Protein AF-A0A396JA09-F1 (afdb_monomer)

Sequence (101 aa):
MNMLRTIESEFYKNGDSISETPFASLEHLEIREMSCLEMWHHPHKSDAYFSVLKCLVITDCPKLRGDLPTHLPALETIEIERCNQLASSLPKAPSIFKLLT

Radius of gyration: 13.65 Å; Cα contacts (8 Å, |Δi|>4): 192; chains: 1; bounding box: 39×20×34 Å

Organism: Medicago truncatula (NCBI:txid3880)

Secondary structure (DSSP, 8-state):
-----EE-GGGG--TT-TT--TTTT--EEEEES-TT--EE---TT-TTTTTT--EEEEES-TT-BS---S--TT--EEEEES-HHHHTTS-S-SS-EEEE-

Solvent-accessible surface area (backbone atoms only — not comparable to full-atom values): 5823 Å² total; per-residue (Å²): 134,59,80,56,40,61,47,54,55,69,80,63,56,54,76,95,52,91,84,60,65,42,54,66,81,40,36,69,49,79,49,66,64,33,63,46,23,35,38,47,48,63,64,91,86,54,70,55,45,34,49,50,21,28,35,42,39,38,33,45,23,51,45,27,34,65,62,67,77,85,57,49,86,42,54,69,43,40,41,44,27,57,26,66,49,35,68,73,66,54,77,97,70,82,95,50,77,49,73,50,125

pLDDT: mean 76.36, std 13.31, range [46.62, 92.88]

Foldseek 3Di:
DQQAAEQDCVVQDPPPDPPDGACQPAQEDEDEQNQNHQEYDDDPPDLRNQANHAEYYYENHQRYADDDSPRNPNHNAYEHYNNVRHVVPDDPDDDHYDYDD

InterPro domains:
  IPR032675 Leucine-rich repeat domain superfamily [G3DSA:3.80.10.10] (2-100)

Structure (mmCIF, N/CA/C/O backbone):
data_AF-A0A396JA09-F1
#
_entry.id   AF-A0A396JA09-F1
#
loop_
_atom_site.group_PDB
_atom_site.id
_atom_site.type_symbol
_atom_site.label_atom_id
_atom_site.label_alt_id
_atom_site.label_comp_id
_atom_site.label_asym_id
_atom_site.label_entity_id
_atom_site.label_seq_id
_atom_site.pdbx_PDB_ins_code
_atom_site.Cartn_x
_atom_site.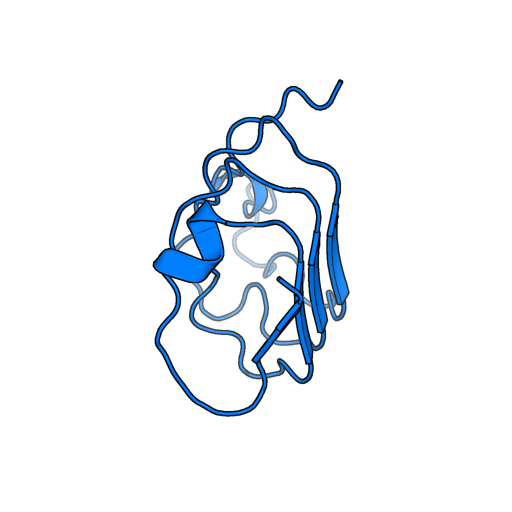Cartn_y
_atom_site.Cartn_z
_atom_site.occupancy
_atom_site.B_iso_or_equiv
_atom_site.auth_seq_id
_atom_site.auth_comp_id
_atom_site.auth_asym_id
_atom_site.auth_atom_id
_atom_site.pdbx_PDB_model_num
ATOM 1 N N . MET A 1 1 ? 8.664 -8.942 14.436 1.00 50.16 1 MET A N 1
ATOM 2 C CA . MET A 1 1 ? 8.526 -7.474 14.562 1.00 50.16 1 MET A CA 1
ATOM 3 C C . MET A 1 1 ? 8.890 -6.870 13.225 1.00 50.16 1 MET A C 1
ATOM 5 O O . MET A 1 1 ? 10.059 -6.862 12.862 1.00 50.16 1 MET A O 1
ATOM 9 N N . ASN A 1 2 ? 7.883 -6.432 12.477 1.00 59.34 2 ASN A N 1
ATOM 10 C CA . ASN A 1 2 ? 8.059 -5.895 11.135 1.00 59.34 2 ASN A CA 1
ATOM 11 C C . ASN A 1 2 ? 8.373 -4.403 11.305 1.00 59.34 2 ASN A C 1
ATOM 13 O O . ASN A 1 2 ? 7.501 -3.631 11.689 1.00 59.34 2 ASN A O 1
ATOM 17 N N . MET A 1 3 ? 9.644 -4.022 11.149 1.00 78.94 3 MET A N 1
ATOM 18 C CA 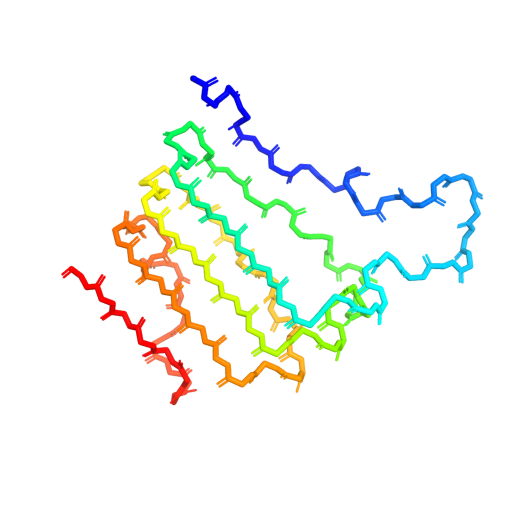. MET A 1 3 ? 10.137 -2.656 11.412 1.00 78.94 3 MET A CA 1
ATOM 19 C C . MET A 1 3 ? 9.981 -1.719 10.207 1.00 78.94 3 MET A C 1
ATOM 21 O O . MET A 1 3 ? 10.322 -0.539 10.297 1.00 78.94 3 MET A O 1
ATOM 25 N N . LEU A 1 4 ? 9.492 -2.240 9.079 1.00 80.44 4 LEU A N 1
ATOM 26 C CA . LEU A 1 4 ? 9.295 -1.472 7.859 1.00 80.44 4 LEU A CA 1
ATOM 27 C C . LEU A 1 4 ? 8.212 -0.413 8.091 1.00 80.44 4 LEU A C 1
ATOM 29 O O . LEU A 1 4 ? 7.065 -0.753 8.375 1.00 80.44 4 LEU A O 1
ATOM 33 N N . ARG A 1 5 ? 8.593 0.862 7.978 1.00 85.94 5 ARG A N 1
ATOM 34 C CA . ARG A 1 5 ? 7.668 1.998 8.109 1.00 85.94 5 ARG A CA 1
ATOM 35 C C . ARG A 1 5 ? 7.172 2.530 6.777 1.00 85.94 5 ARG 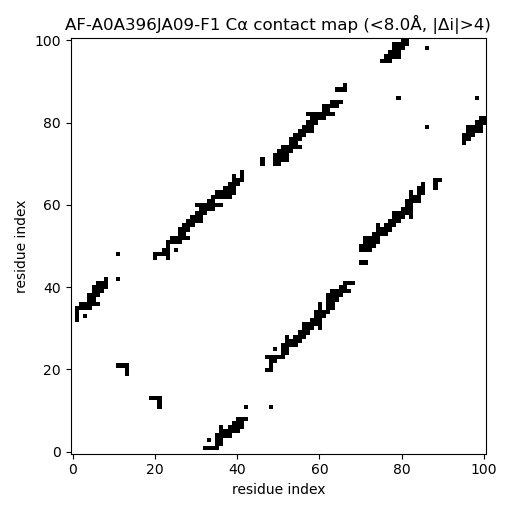A C 1
ATOM 37 O O . ARG A 1 5 ? 6.048 3.012 6.706 1.00 85.94 5 ARG A O 1
ATOM 44 N N . THR A 1 6 ? 7.977 2.410 5.731 1.00 86.19 6 THR A N 1
ATOM 45 C CA . THR A 1 6 ? 7.658 2.983 4.427 1.00 86.19 6 THR A CA 1
ATOM 46 C C . THR A 1 6 ? 8.091 2.030 3.328 1.00 86.19 6 THR A C 1
ATOM 48 O O . THR A 1 6 ? 9.216 1.533 3.353 1.00 86.19 6 THR A O 1
ATOM 51 N N . ILE A 1 7 ? 7.213 1.800 2.353 1.00 84.75 7 ILE A N 1
ATOM 52 C CA . ILE A 1 7 ? 7.609 1.244 1.056 1.00 84.75 7 ILE A CA 1
ATOM 53 C C . ILE A 1 7 ? 8.050 2.428 0.201 1.00 84.75 7 ILE A C 1
ATOM 55 O O . ILE A 1 7 ? 7.221 3.209 -0.270 1.00 84.75 7 ILE A O 1
ATOM 59 N N . GLU A 1 8 ? 9.362 2.602 0.070 1.00 81.75 8 GLU A N 1
ATOM 60 C CA . GLU A 1 8 ? 9.943 3.701 -0.697 1.00 81.75 8 GLU A CA 1
ATOM 61 C C . GLU A 1 8 ? 9.940 3.418 -2.200 1.00 81.75 8 GLU A C 1
ATOM 63 O O . GLU A 1 8 ? 9.966 2.270 -2.642 1.00 81.75 8 GLU A O 1
ATOM 68 N N . SER A 1 9 ? 9.981 4.486 -3.002 1.00 76.25 9 SER A N 1
ATOM 69 C CA . SER A 1 9 ? 10.046 4.388 -4.468 1.00 76.25 9 SER A CA 1
ATOM 70 C C . SER A 1 9 ? 11.262 3.599 -4.983 1.00 76.25 9 SER A C 1
ATOM 72 O O . SER A 1 9 ? 11.255 3.114 -6.112 1.00 76.25 9 SER A O 1
ATOM 74 N N . GLU A 1 10 ? 12.295 3.431 -4.153 1.00 77.62 10 GLU A N 1
ATOM 75 C CA . GLU A 1 10 ? 13.488 2.644 -4.474 1.00 77.62 10 GLU A CA 1
ATOM 76 C C . GLU A 1 10 ? 13.192 1.155 -4.642 1.00 77.62 10 GLU A C 1
ATOM 78 O O . GLU A 1 10 ? 13.887 0.481 -5.395 1.00 77.62 10 GLU A O 1
ATOM 83 N N . PHE A 1 11 ? 12.108 0.668 -4.030 1.00 77.06 11 PHE A N 1
ATOM 84 C CA . PHE A 1 11 ? 11.608 -0.693 -4.213 1.00 77.06 11 PHE A CA 1
ATOM 85 C C . PHE A 1 11 ? 11.265 -1.014 -5.679 1.00 77.06 11 PHE A C 1
ATOM 87 O O . PHE A 1 11 ? 11.266 -2.172 -6.082 1.00 77.06 11 PHE A O 1
ATOM 94 N N . TYR A 1 12 ? 10.996 0.016 -6.486 1.00 75.12 12 TYR A N 1
ATOM 95 C CA . TYR A 1 12 ? 10.639 -0.092 -7.900 1.00 75.12 12 TYR A CA 1
ATOM 96 C C . TYR A 1 12 ? 11.816 0.224 -8.834 1.00 75.12 12 TYR A C 1
ATOM 98 O O . TYR A 1 12 ? 11.616 0.455 -10.025 1.00 75.12 12 TYR A O 1
ATOM 106 N N . LYS A 1 13 ? 13.048 0.300 -8.323 1.00 71.25 13 LYS A N 1
ATOM 107 C CA . LYS A 1 13 ? 14.239 0.475 -9.162 1.00 71.25 13 LYS A CA 1
ATOM 108 C C . LYS A 1 13 ? 14.801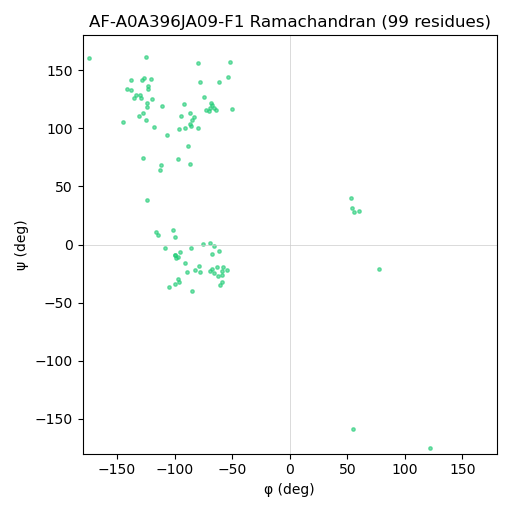 -0.902 -9.519 1.00 71.25 13 LYS A C 1
ATOM 110 O O . LYS A 1 13 ? 15.180 -1.655 -8.628 1.00 71.25 13 LYS A O 1
ATOM 115 N N . ASN A 1 14 ? 14.900 -1.216 -10.810 1.00 61.78 14 ASN A N 1
ATOM 116 C CA . ASN A 1 14 ? 15.577 -2.424 -11.287 1.00 61.78 14 ASN A CA 1
ATOM 117 C C . ASN A 1 14 ? 17.024 -2.098 -11.704 1.00 61.78 14 ASN A C 1
ATOM 119 O O . ASN A 1 14 ? 17.337 -1.987 -12.885 1.00 61.78 14 ASN A O 1
ATOM 123 N N . GLY A 1 15 ? 17.904 -1.873 -10.721 1.00 61.47 15 GLY A N 1
ATOM 124 C CA . GLY A 1 15 ? 19.315 -1.528 -10.961 1.00 61.47 15 GLY A CA 1
ATOM 125 C C . GLY A 1 15 ? 19.533 -0.303 -11.870 1.00 61.47 15 GLY A C 1
ATOM 126 O O . GLY A 1 15 ? 18.646 0.532 -12.036 1.00 61.47 15 GLY A O 1
ATOM 127 N N . ASP A 1 16 ? 20.721 -0.204 -12.477 1.00 56.81 16 ASP A N 1
ATOM 128 C CA . ASP A 1 16 ? 21.078 0.861 -13.439 1.00 56.81 16 ASP A CA 1
ATOM 129 C C . ASP A 1 16 ? 20.440 0.664 -14.832 1.00 56.81 16 ASP A C 1
ATOM 131 O O . ASP A 1 16 ? 20.664 1.451 -15.754 1.00 56.81 16 ASP A O 1
ATOM 135 N N . SER A 1 17 ? 19.657 -0.402 -15.019 1.00 54.16 17 SER A N 1
ATOM 136 C CA . SER A 1 17 ? 19.097 -0.777 -16.318 1.00 54.16 17 SER A CA 1
ATOM 137 C C . SER A 1 17 ? 17.691 -0.204 -16.485 1.00 54.16 17 SER A C 1
ATOM 139 O O . SER A 1 17 ? 16.729 -0.637 -15.861 1.00 54.16 17 SER A O 1
ATOM 141 N N . ILE A 1 18 ? 17.573 0.770 -17.384 1.00 54.56 18 ILE A N 1
ATOM 142 C CA . ILE A 1 18 ? 16.356 1.549 -17.676 1.00 54.56 18 ILE A CA 1
ATOM 143 C C . ILE A 1 18 ? 15.233 0.697 -18.325 1.00 54.56 18 ILE A C 1
ATOM 145 O O . ILE A 1 18 ? 14.114 1.174 -18.491 1.00 54.56 18 ILE A O 1
ATOM 149 N N . SER A 1 19 ? 15.498 -0.556 -18.713 1.00 56.12 19 SER A N 1
ATOM 150 C CA . SER A 1 19 ? 14.665 -1.291 -19.679 1.00 56.12 19 SER A CA 1
ATOM 151 C C . SER A 1 19 ? 13.661 -2.294 -19.111 1.00 56.12 19 SER A C 1
ATOM 153 O O . SER A 1 19 ? 12.852 -2.804 -19.881 1.00 56.12 19 SER A O 1
ATOM 155 N N . GLU A 1 20 ? 13.684 -2.610 -17.818 1.00 63.84 20 GLU A N 1
ATOM 156 C CA . GLU A 1 20 ? 12.773 -3.612 -17.253 1.00 63.84 20 GLU A CA 1
ATOM 157 C C . GLU A 1 20 ? 11.756 -2.951 -16.331 1.00 63.84 20 GLU A C 1
ATOM 159 O O . GLU A 1 20 ? 12.111 -2.330 -15.331 1.00 63.84 20 GLU A O 1
ATOM 164 N N . THR A 1 21 ? 10.475 -3.090 -16.675 1.00 70.25 21 THR A N 1
ATOM 165 C CA . THR A 1 21 ? 9.363 -2.744 -15.791 1.00 70.25 21 THR A CA 1
ATOM 166 C C . THR A 1 21 ? 9.404 -3.673 -14.574 1.00 70.25 21 THR A C 1
ATOM 168 O O . THR A 1 21 ? 9.228 -4.885 -14.742 1.00 70.25 21 THR A O 1
ATOM 171 N N . PRO A 1 22 ? 9.624 -3.155 -13.354 1.00 75.56 22 PRO A N 1
ATOM 172 C CA . PRO A 1 22 ? 9.522 -3.952 -12.139 1.00 75.56 22 PRO A CA 1
ATOM 173 C C . PRO A 1 22 ? 8.172 -4.653 -12.071 1.00 75.56 22 PRO A C 1
ATOM 175 O O . PRO A 1 22 ? 7.161 -4.075 -12.464 1.00 75.56 22 PRO A O 1
ATOM 178 N N . PHE A 1 23 ? 8.169 -5.875 -11.539 1.00 82.44 23 PHE A N 1
ATOM 179 C CA . PHE A 1 23 ? 6.950 -6.646 -11.284 1.00 82.44 23 PHE A CA 1
ATOM 180 C C . PHE A 1 23 ? 6.099 -6.937 -12.538 1.00 82.44 23 PHE A C 1
ATOM 182 O O . PHE A 1 23 ? 4.898 -7.161 -12.425 1.00 82.44 23 PHE A O 1
ATOM 189 N N . ALA A 1 24 ? 6.725 -7.027 -13.722 1.00 82.25 24 ALA A N 1
ATOM 190 C CA . ALA A 1 24 ? 6.053 -7.292 -15.004 1.00 82.25 24 ALA A CA 1
ATOM 191 C C . ALA A 1 24 ? 5.174 -8.560 -15.041 1.00 82.25 24 ALA A C 1
ATOM 193 O O . ALA A 1 24 ? 4.284 -8.657 -15.880 1.00 82.25 24 ALA A O 1
ATOM 194 N N . SER A 1 25 ? 5.419 -9.519 -14.143 1.00 88.31 25 SER A N 1
ATOM 195 C CA . SER A 1 25 ? 4.661 -10.777 -14.031 1.00 88.31 25 SER A CA 1
ATOM 196 C C . SER A 1 25 ? 3.911 -10.916 -12.699 1.00 88.31 25 SER A C 1
ATOM 198 O O . SER A 1 25 ? 3.464 -12.010 -12.359 1.00 88.31 25 SER A O 1
ATOM 200 N N . LEU A 1 26 ? 3.830 -9.853 -11.892 1.00 90.38 26 LEU A N 1
ATOM 201 C CA . LEU A 1 26 ? 3.214 -9.915 -10.568 1.00 90.38 26 LEU A CA 1
ATOM 202 C C . LEU A 1 26 ? 1.691 -9.850 -10.689 1.00 90.38 26 LEU A C 1
ATOM 204 O O . LEU A 1 26 ? 1.117 -8.775 -10.832 1.00 90.38 26 LEU A O 1
ATOM 208 N N . GLU A 1 27 ? 1.042 -11.009 -10.599 1.00 92.88 27 GLU A N 1
ATOM 209 C CA . GLU A 1 27 ? -0.422 -11.106 -10.647 1.00 92.88 27 GLU A CA 1
ATOM 210 C C . GLU A 1 27 ? -1.088 -10.987 -9.268 1.00 92.88 27 GLU A C 1
ATOM 212 O O . GLU A 1 27 ? -2.251 -10.596 -9.179 1.00 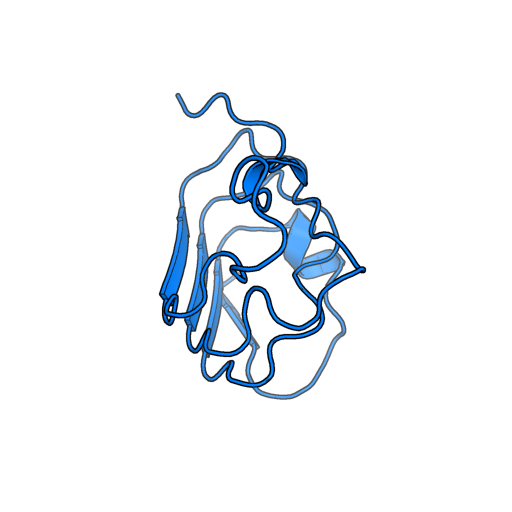92.88 27 GLU A O 1
ATOM 217 N N . HIS A 1 28 ? -0.366 -11.299 -8.189 1.00 92.69 28 HIS A N 1
ATOM 218 C CA . HIS A 1 28 ? -0.899 -11.342 -6.826 1.00 92.69 28 HIS A CA 1
ATOM 219 C C . HIS A 1 28 ? 0.060 -10.657 -5.853 1.00 92.69 28 HIS A C 1
ATOM 221 O O . HIS A 1 28 ? 1.237 -11.016 -5.791 1.00 92.69 28 HIS A O 1
ATOM 227 N N . LEU A 1 29 ? -0.437 -9.684 -5.089 1.00 90.88 29 LEU A N 1
ATOM 228 C CA . LEU A 1 29 ? 0.335 -8.936 -4.098 1.00 90.88 29 LEU A CA 1
ATOM 229 C C . LEU A 1 29 ? -0.392 -8.934 -2.756 1.00 90.88 29 LEU A C 1
ATOM 231 O O . LEU A 1 29 ? -1.542 -8.506 -2.667 1.00 90.88 29 LEU A O 1
ATOM 235 N N . GLU A 1 30 ? 0.308 -9.360 -1.704 1.00 91.88 30 GLU A N 1
ATOM 236 C CA . GLU A 1 30 ? -0.217 -9.351 -0.340 1.00 91.88 30 GLU A CA 1
ATOM 237 C C . GLU A 1 30 ? 0.675 -8.560 0.614 1.00 91.88 30 GLU A C 1
ATOM 239 O O . GLU A 1 30 ? 1.896 -8.724 0.630 1.00 91.88 30 GLU A O 1
ATOM 244 N N . ILE A 1 31 ? 0.048 -7.748 1.462 1.00 89.88 31 ILE A N 1
ATOM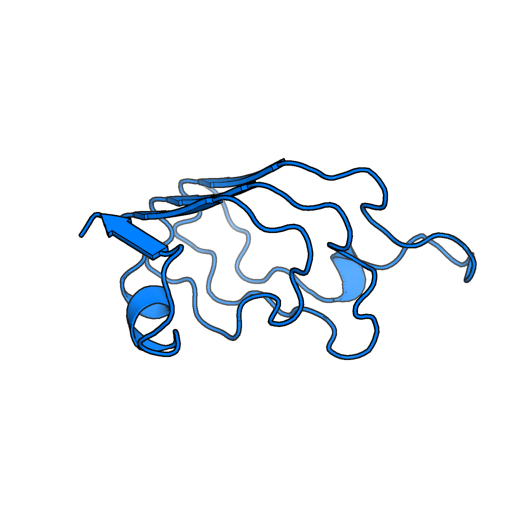 245 C CA . ILE A 1 31 ? 0.689 -7.058 2.580 1.00 89.88 31 ILE A CA 1
ATOM 246 C C . ILE A 1 31 ? -0.086 -7.418 3.847 1.00 89.88 31 ILE A C 1
ATOM 248 O O . ILE A 1 31 ? -1.207 -6.956 4.050 1.00 89.88 31 ILE A O 1
ATOM 252 N N . ARG A 1 32 ? 0.510 -8.259 4.698 1.00 91.94 32 ARG A N 1
ATOM 253 C CA . ARG A 1 32 ? -0.130 -8.772 5.917 1.00 91.94 32 ARG A CA 1
ATOM 254 C C . ARG A 1 32 ? 0.660 -8.405 7.167 1.00 91.94 32 ARG A C 1
ATOM 256 O O . ARG A 1 32 ? 1.889 -8.429 7.151 1.00 91.94 32 ARG A O 1
ATOM 263 N N . GLU A 1 33 ? -0.046 -8.091 8.251 1.00 91.88 33 GLU A N 1
ATOM 264 C CA . GLU A 1 33 ? 0.514 -7.934 9.606 1.00 91.88 33 GLU A CA 1
ATOM 265 C C . GLU A 1 33 ? 1.657 -6.898 9.704 1.00 91.88 33 GLU A C 1
ATOM 267 O O . GLU A 1 33 ? 2.544 -6.960 10.565 1.00 91.88 33 GLU A O 1
ATOM 272 N N . MET A 1 34 ? 1.655 -5.895 8.822 1.00 90.19 34 MET A N 1
ATOM 273 C CA . MET A 1 34 ? 2.648 -4.820 8.814 1.00 90.19 34 MET A CA 1
ATOM 274 C C . MET A 1 34 ? 2.223 -3.687 9.756 1.00 90.19 34 MET A C 1
ATOM 276 O O . MET A 1 34 ? 1.902 -2.574 9.348 1.00 90.19 34 MET A O 1
ATOM 280 N N . SER A 1 35 ? 2.247 -3.965 11.060 1.00 87.12 35 SER A N 1
ATOM 281 C CA . SER A 1 35 ? 1.771 -3.047 12.111 1.00 87.12 35 SER A CA 1
ATOM 282 C C . SER A 1 35 ? 2.539 -1.722 12.232 1.00 87.12 35 SER A C 1
ATOM 284 O O . SER A 1 35 ? 2.021 -0.759 12.807 1.00 87.12 35 SER A O 1
ATOM 286 N N . CYS A 1 36 ? 3.761 -1.651 11.696 1.00 89.69 36 CYS A N 1
ATOM 287 C CA . CYS A 1 36 ? 4.571 -0.432 11.642 1.00 89.69 36 CYS A CA 1
ATOM 288 C C . CYS A 1 36 ? 4.530 0.278 10.289 1.00 89.69 36 CYS A C 1
ATOM 290 O O . CYS A 1 36 ? 5.056 1.384 10.212 1.00 89.69 36 CYS A O 1
ATOM 292 N N . LEU A 1 37 ? 3.946 -0.330 9.252 1.00 89.69 37 LEU A N 1
ATOM 293 C CA . LEU A 1 37 ? 3.925 0.251 7.917 1.00 89.69 37 LEU A CA 1
ATOM 294 C C . LEU A 1 37 ? 2.954 1.427 7.906 1.00 89.69 37 LEU A C 1
ATOM 296 O O . LEU A 1 37 ? 1.761 1.268 8.142 1.00 89.69 37 LEU A O 1
ATOM 300 N N . GLU A 1 38 ? 3.502 2.608 7.670 1.00 89.19 38 GLU A N 1
ATOM 301 C CA . GLU A 1 38 ? 2.817 3.890 7.726 1.00 89.19 38 GLU A CA 1
ATOM 302 C C . GLU A 1 38 ? 2.536 4.431 6.327 1.00 89.19 38 GLU A C 1
ATOM 304 O O . GLU A 1 38 ? 1.477 5.007 6.123 1.00 89.19 38 GLU A O 1
ATOM 309 N N . MET A 1 39 ? 3.437 4.238 5.358 1.00 85.81 39 MET A N 1
ATOM 310 C CA . MET A 1 39 ? 3.310 4.837 4.025 1.00 85.81 39 MET A CA 1
ATOM 311 C C . MET A 1 39 ? 3.672 3.862 2.904 1.00 85.81 39 MET A C 1
ATOM 313 O O . MET A 1 39 ? 4.654 3.121 2.992 1.00 85.81 39 MET A O 1
ATOM 317 N N . TRP A 1 40 ? 2.923 3.930 1.804 1.00 85.62 40 TRP A N 1
ATOM 318 C CA . TRP A 1 40 ? 3.270 3.270 0.546 1.00 85.62 40 TRP A CA 1
ATOM 319 C C . TRP A 1 40 ? 3.478 4.314 -0.554 1.00 85.62 40 TRP A C 1
ATOM 321 O O . TRP A 1 40 ? 2.526 4.852 -1.109 1.00 85.62 40 TRP A O 1
ATOM 331 N N . HIS A 1 41 ? 4.737 4.628 -0.871 1.00 79.50 41 HIS A N 1
ATOM 332 C CA . HIS A 1 41 ? 5.072 5.616 -1.896 1.00 79.50 41 HIS A CA 1
ATOM 333 C C . HIS A 1 41 ? 5.166 4.962 -3.274 1.00 79.50 41 HIS A C 1
ATOM 335 O O . HIS A 1 41 ? 6.248 4.587 -3.733 1.00 79.50 41 HIS A O 1
ATOM 341 N N . HIS A 1 42 ? 4.022 4.827 -3.946 1.00 75.38 42 HIS A N 1
ATOM 342 C CA . HIS A 1 42 ? 3.998 4.386 -5.335 1.00 75.38 42 HIS A CA 1
ATOM 343 C C . HIS A 1 42 ? 4.473 5.512 -6.280 1.00 75.38 42 HIS A C 1
ATOM 345 O O . HIS A 1 42 ? 3.948 6.633 -6.217 1.00 75.38 42 HIS A O 1
ATOM 351 N N . PRO A 1 43 ? 5.464 5.268 -7.159 1.00 71.19 43 PRO A N 1
ATOM 352 C CA . PRO A 1 43 ? 5.915 6.280 -8.100 1.00 71.19 43 PRO A CA 1
ATOM 353 C C . PRO A 1 43 ? 4.812 6.574 -9.121 1.00 71.19 43 PRO A C 1
ATOM 355 O O . PRO A 1 43 ? 4.450 5.718 -9.915 1.00 71.19 43 PRO A O 1
ATOM 358 N N . HIS A 1 44 ? 4.347 7.820 -9.178 1.00 61.44 44 HIS A N 1
ATOM 359 C CA . HIS A 1 44 ? 3.332 8.278 -10.142 1.00 61.44 44 HIS A CA 1
ATOM 360 C C . HIS A 1 44 ? 3.793 8.265 -11.617 1.00 61.44 44 HIS A C 1
ATOM 362 O O . HIS A 1 44 ? 3.055 8.684 -12.500 1.00 61.44 44 HIS A O 1
ATOM 368 N N . LYS A 1 45 ? 5.045 7.878 -11.894 1.00 59.06 45 LYS A N 1
ATOM 369 C CA . LYS A 1 45 ? 5.687 8.048 -13.208 1.00 59.06 45 LYS A CA 1
ATOM 370 C C . LYS A 1 45 ? 5.610 6.827 -14.123 1.00 59.06 45 LYS A C 1
ATOM 372 O O . LYS A 1 45 ? 6.034 6.945 -15.268 1.00 59.06 45 LYS A O 1
ATOM 377 N N . SER A 1 46 ? 5.117 5.680 -13.659 1.00 60.72 46 SER A N 1
ATOM 378 C CA . SER A 1 46 ? 4.953 4.524 -14.541 1.00 60.72 46 SER A CA 1
ATOM 379 C C . SER A 1 46 ? 3.723 3.716 -14.170 1.00 60.72 46 SER A C 1
ATOM 381 O O . SER A 1 46 ? 3.716 2.929 -13.230 1.00 60.72 46 SER A O 1
ATOM 383 N N . ASP A 1 47 ? 2.704 3.867 -15.001 1.00 62.66 47 ASP A N 1
ATOM 384 C CA . ASP A 1 47 ? 1.473 3.080 -15.002 1.00 62.66 47 ASP A CA 1
ATOM 385 C C . ASP A 1 47 ? 1.714 1.577 -15.264 1.00 62.66 47 ASP A C 1
ATOM 387 O O . ASP A 1 47 ? 0.787 0.768 -15.199 1.00 62.66 47 ASP A O 1
ATOM 391 N N . ALA A 1 48 ? 2.958 1.185 -15.567 1.00 67.94 48 ALA A N 1
ATOM 392 C CA . ALA A 1 48 ? 3.324 -0.160 -15.992 1.00 67.94 48 ALA A CA 1
ATOM 393 C C . ALA A 1 48 ? 3.718 -1.117 -14.851 1.00 67.94 48 ALA A C 1
ATOM 395 O O . ALA A 1 48 ? 3.741 -2.326 -15.088 1.00 67.94 48 ALA A O 1
ATOM 396 N N . TYR A 1 49 ? 4.009 -0.622 -13.635 1.00 77.56 49 TYR A N 1
ATOM 397 C CA . TYR A 1 49 ? 4.534 -1.459 -12.538 1.00 77.56 49 TYR A CA 1
ATOM 398 C C . TYR A 1 49 ? 3.589 -2.597 -12.130 1.00 77.56 49 TYR A C 1
ATOM 400 O O . TYR A 1 49 ? 4.039 -3.678 -11.775 1.00 77.56 49 TYR A O 1
ATOM 408 N N . PHE A 1 50 ? 2.279 -2.364 -12.190 1.00 83.00 50 PHE A N 1
ATOM 409 C CA . PHE A 1 50 ? 1.253 -3.340 -11.808 1.00 83.00 50 PHE A CA 1
ATOM 410 C C . PHE A 1 50 ? 0.269 -3.590 -12.955 1.00 83.00 50 PHE A C 1
ATOM 412 O O . PHE A 1 50 ? -0.934 -3.745 -12.754 1.00 83.00 50 PHE A O 1
ATOM 419 N N . SER A 1 51 ? 0.795 -3.620 -14.181 1.00 83.19 51 SER A N 1
ATOM 420 C CA . SER A 1 51 ? 0.007 -3.791 -15.408 1.00 83.19 51 SER A CA 1
ATOM 421 C C . SER A 1 51 ? -0.745 -5.125 -15.484 1.00 83.19 51 SER A C 1
ATOM 423 O O . SER A 1 51 ? -1.796 -5.181 -16.116 1.00 83.19 51 SER A O 1
ATOM 425 N N . VAL A 1 52 ? -0.245 -6.172 -14.816 1.00 88.81 52 VAL A N 1
ATOM 426 C CA . VAL A 1 52 ? -0.852 -7.517 -14.783 1.00 88.81 52 VAL A CA 1
ATOM 427 C C . VAL A 1 52 ? -1.359 -7.929 -13.397 1.00 88.81 52 VAL A C 1
ATOM 429 O O . VAL A 1 52 ? -1.732 -9.084 -13.206 1.00 88.81 52 VAL A O 1
ATOM 432 N N . LEU A 1 53 ? -1.375 -7.012 -12.421 1.00 89.44 53 LEU A N 1
ATOM 433 C CA . LEU A 1 53 ? -1.811 -7.323 -11.061 1.00 89.44 53 LEU A CA 1
ATOM 434 C C . LEU A 1 53 ? -3.323 -7.562 -11.035 1.00 89.44 53 LEU A C 1
ATOM 436 O O . LEU A 1 53 ? -4.100 -6.637 -11.258 1.00 89.44 53 LEU A O 1
ATOM 440 N N . LYS A 1 54 ? -3.723 -8.794 -10.722 1.00 90.75 54 LYS A N 1
ATOM 441 C CA . LYS A 1 54 ? -5.120 -9.238 -10.647 1.00 90.75 54 LYS A CA 1
ATOM 442 C C . LYS A 1 54 ? -5.669 -9.189 -9.232 1.00 90.75 54 LYS A C 1
ATOM 444 O O . LYS A 1 54 ? -6.854 -8.924 -9.052 1.00 90.75 54 LYS A O 1
ATOM 449 N N . CYS A 1 55 ? -4.829 -9.427 -8.229 1.00 90.12 55 CYS A N 1
ATOM 450 C CA . CYS A 1 55 ? -5.264 -9.498 -6.841 1.00 90.12 55 CYS A CA 1
ATOM 451 C C . CYS A 1 55 ? -4.358 -8.686 -5.912 1.00 90.12 55 CYS A C 1
ATOM 453 O O . CYS A 1 55 ? -3.135 -8.851 -5.913 1.00 90.12 55 CYS A O 1
ATOM 455 N N . LEU A 1 56 ? -4.979 -7.821 -5.108 1.00 88.94 56 LEU A N 1
ATOM 456 C CA . LEU A 1 56 ? -4.322 -7.029 -4.074 1.00 88.94 56 LEU A CA 1
ATOM 457 C C . LEU A 1 56 ? -4.984 -7.287 -2.718 1.00 88.94 56 LEU A C 1
ATOM 459 O O . LEU A 1 56 ? -6.156 -6.969 -2.526 1.00 88.94 56 LEU A O 1
ATOM 463 N N . VAL A 1 57 ? -4.218 -7.816 -1.767 1.00 89.62 57 VAL A N 1
ATOM 464 C CA . VAL A 1 57 ? -4.686 -8.128 -0.411 1.00 89.62 57 VAL A CA 1
ATOM 465 C C . VAL A 1 57 ? -3.885 -7.326 0.610 1.00 89.62 57 VAL A C 1
ATOM 467 O O . VAL A 1 57 ? -2.657 -7.399 0.643 1.00 89.62 57 VAL A O 1
ATOM 470 N N . ILE A 1 58 ? -4.562 -6.565 1.468 1.00 89.25 58 ILE A N 1
ATOM 471 C CA . ILE A 1 58 ? -3.936 -5.790 2.544 1.00 89.25 58 ILE A CA 1
ATOM 472 C C . ILE A 1 58 ? -4.680 -6.078 3.850 1.00 89.25 58 ILE A C 1
ATOM 474 O O . ILE A 1 58 ? -5.824 -5.659 4.025 1.00 89.25 58 ILE A O 1
ATOM 478 N N . THR A 1 59 ? -4.032 -6.782 4.779 1.00 90.31 59 THR A N 1
ATOM 479 C CA . THR A 1 59 ? -4.652 -7.215 6.043 1.00 90.31 59 THR A CA 1
ATOM 480 C C . THR A 1 59 ? -3.805 -6.826 7.249 1.00 90.31 59 THR A C 1
ATOM 482 O O . THR A 1 59 ? -2.576 -6.907 7.216 1.00 90.31 59 THR A O 1
ATOM 485 N N . ASP A 1 60 ? -4.446 -6.407 8.341 1.00 90.44 60 ASP A N 1
ATOM 486 C CA . ASP A 1 60 ? -3.775 -6.081 9.612 1.00 90.44 60 ASP A CA 1
ATOM 487 C C . ASP A 1 60 ? -2.623 -5.057 9.466 1.00 90.44 60 ASP A C 1
ATOM 489 O O . ASP A 1 60 ? -1.572 -5.152 10.108 1.00 90.44 60 ASP A O 1
ATOM 493 N N . CYS A 1 61 ? -2.829 -4.036 8.626 1.00 90.25 61 CYS A N 1
ATOM 494 C CA . CYS A 1 61 ? -1.910 -2.908 8.428 1.00 90.25 61 CYS A CA 1
ATOM 495 C C . CYS A 1 61 ? -2.526 -1.602 8.977 1.00 90.25 61 CYS A C 1
ATOM 497 O 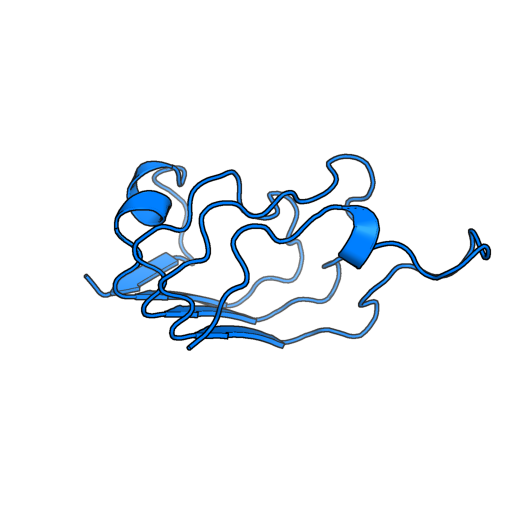O . CYS A 1 61 ? -2.871 -0.693 8.218 1.00 90.25 61 CYS A O 1
ATOM 499 N N . PRO A 1 62 ? -2.692 -1.467 10.309 1.00 87.50 62 PRO A N 1
ATOM 500 C CA . PRO A 1 62 ? -3.504 -0.416 10.926 1.00 87.50 62 PRO A CA 1
ATOM 501 C C . PRO A 1 62 ? -2.940 0.998 10.768 1.00 87.50 62 PRO A C 1
ATOM 503 O O . PRO A 1 62 ? -3.684 1.964 10.930 1.00 87.50 62 PRO A O 1
ATOM 506 N N . LYS A 1 63 ? -1.637 1.138 10.502 1.00 88.69 63 LYS A N 1
ATOM 507 C CA . LYS A 1 63 ? -0.972 2.437 10.335 1.00 88.69 63 LYS A CA 1
ATOM 508 C C . LYS A 1 63 ? -0.832 2.861 8.878 1.00 88.69 63 LYS A C 1
ATOM 510 O O . LYS A 1 63 ? -0.486 4.018 8.653 1.00 88.69 63 LYS A O 1
ATOM 515 N N . LEU A 1 64 ? -1.104 1.963 7.929 1.00 87.19 64 LEU A N 1
ATOM 516 C CA . LEU A 1 64 ? -0.829 2.206 6.521 1.00 87.19 64 LEU A CA 1
ATOM 517 C C . LEU A 1 64 ? -1.755 3.301 5.993 1.00 87.19 64 LEU A C 1
ATOM 519 O O . LEU A 1 64 ? -2.980 3.195 6.049 1.00 87.19 64 LEU A O 1
ATOM 523 N N . ARG A 1 65 ? -1.129 4.355 5.486 1.00 79.69 65 ARG A N 1
ATOM 524 C CA . ARG A 1 65 ? -1.720 5.548 4.895 1.00 79.69 65 ARG A CA 1
ATOM 525 C C . ARG A 1 65 ? -1.149 5.747 3.497 1.00 79.69 65 ARG A C 1
ATOM 527 O O . ARG A 1 65 ? -0.071 5.251 3.164 1.00 79.69 65 ARG A O 1
ATOM 534 N N . GLY A 1 66 ? -1.863 6.536 2.707 1.00 69.81 66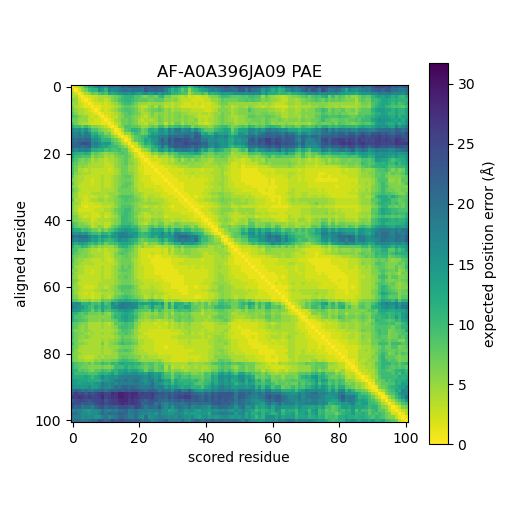 GLY A N 1
ATOM 535 C CA . GLY A 1 66 ? -1.404 7.001 1.406 1.00 69.81 66 GLY A CA 1
ATOM 536 C C . GLY A 1 66 ? -2.326 6.607 0.265 1.00 69.81 66 GLY A C 1
ATOM 537 O O . GLY A 1 66 ? -3.406 6.042 0.468 1.00 69.81 66 GLY A O 1
ATOM 538 N N . ASP A 1 67 ? -1.854 6.944 -0.928 1.00 65.56 67 ASP A N 1
ATOM 539 C CA . ASP A 1 67 ? -2.494 6.615 -2.188 1.00 65.56 67 ASP A CA 1
ATOM 540 C C . ASP A 1 67 ? -2.014 5.228 -2.602 1.00 65.56 67 ASP A C 1
ATOM 542 O O . ASP A 1 67 ? -0.833 5.020 -2.896 1.00 65.56 67 ASP A O 1
ATOM 546 N N . LEU A 1 68 ? -2.931 4.257 -2.599 1.00 70.75 68 LEU A N 1
ATOM 547 C CA . LEU A 1 68 ? -2.689 2.996 -3.293 1.00 70.75 68 LEU A CA 1
ATOM 548 C C . LEU A 1 68 ? -2.258 3.280 -4.739 1.00 70.75 68 LEU A C 1
ATOM 550 O O . LEU A 1 68 ? -2.601 4.337 -5.278 1.00 70.75 68 LEU A O 1
ATOM 554 N N . PRO A 1 69 ? -1.559 2.340 -5.400 1.00 72.19 69 PRO A N 1
ATOM 555 C CA . PRO A 1 69 ? -1.353 2.435 -6.836 1.00 72.19 69 PRO A CA 1
ATOM 556 C C . PRO A 1 69 ? -2.703 2.694 -7.516 1.00 72.19 69 PRO A C 1
ATOM 558 O O . PRO A 1 69 ? -3.635 1.900 -7.393 1.00 72.19 69 PRO A O 1
ATOM 561 N N . THR A 1 70 ? -2.837 3.850 -8.162 1.00 70.38 70 THR A N 1
ATOM 562 C CA . THR A 1 70 ? -4.115 4.311 -8.722 1.00 70.38 70 THR A CA 1
ATOM 563 C C . THR A 1 70 ? -4.395 3.694 -10.088 1.00 70.38 70 THR A C 1
ATOM 565 O O . THR A 1 70 ? -5.550 3.608 -10.500 1.00 70.38 70 THR A O 1
ATOM 568 N N . HIS A 1 71 ? -3.350 3.227 -10.774 1.00 76.31 71 HIS A N 1
ATOM 569 C CA . HIS A 1 71 ? -3.435 2.579 -12.073 1.00 76.31 71 HIS A CA 1
ATOM 570 C C . HIS A 1 71 ? -3.195 1.068 -11.947 1.00 76.31 71 HIS A C 1
ATOM 572 O O . HIS A 1 71 ? -2.058 0.598 -11.944 1.00 76.31 71 HIS A O 1
ATOM 578 N N . LEU A 1 72 ? -4.288 0.309 -11.832 1.00 83.38 72 LEU A N 1
ATOM 579 C CA . LEU A 1 72 ? -4.293 -1.154 -11.726 1.00 83.38 72 LEU A CA 1
ATOM 580 C C . LEU A 1 72 ? -5.243 -1.746 -12.789 1.00 83.38 72 LEU A C 1
ATOM 582 O O . LEU A 1 72 ? -6.362 -2.146 -12.466 1.00 83.38 72 LEU A O 1
ATOM 586 N N . PRO A 1 73 ? -4.848 -1.753 -14.076 1.00 82.19 73 PRO A N 1
ATOM 587 C CA . PRO A 1 73 ? -5.761 -2.015 -15.193 1.00 82.19 73 PRO A CA 1
ATOM 588 C C . PRO A 1 73 ? -6.260 -3.465 -15.260 1.00 82.19 73 PRO A C 1
ATOM 590 O O . PRO A 1 73 ? -7.311 -3.715 -15.842 1.00 82.19 73 PRO A O 1
ATOM 593 N N . ALA A 1 74 ? -5.519 -4.409 -14.674 1.00 87.56 74 ALA A N 1
ATOM 594 C CA . ALA A 1 74 ? -5.865 -5.828 -14.637 1.00 87.56 74 ALA A CA 1
ATOM 595 C C . ALA A 1 74 ? -6.499 -6.268 -13.305 1.00 87.56 74 ALA A C 1
ATOM 597 O O . ALA A 1 74 ? -6.697 -7.464 -13.112 1.00 87.56 74 ALA A O 1
ATOM 598 N N . LEU A 1 75 ? -6.793 -5.342 -12.381 1.00 86.88 75 LEU A N 1
ATOM 599 C CA . LEU A 1 75 ? -7.239 -5.702 -11.035 1.00 86.88 75 LEU A CA 1
ATOM 600 C C . LEU A 1 75 ? -8.641 -6.307 -11.056 1.00 86.88 75 LEU A C 1
ATOM 602 O O . LEU A 1 75 ? -9.626 -5.645 -11.380 1.00 86.88 75 LEU A O 1
ATOM 606 N N . GLU A 1 76 ? -8.722 -7.562 -10.643 1.00 87.94 76 GLU A N 1
ATOM 607 C CA . GLU A 1 76 ? -9.959 -8.327 -10.539 1.00 87.94 76 GLU A CA 1
ATOM 608 C C . GLU A 1 76 ? -10.474 -8.358 -9.098 1.00 87.94 76 GLU A C 1
ATOM 610 O O . GLU A 1 76 ? -11.681 -8.381 -8.870 1.00 87.94 76 GLU A O 1
ATOM 615 N N . THR A 1 77 ? -9.570 -8.375 -8.114 1.00 85.69 77 THR A N 1
ATOM 616 C CA . THR A 1 77 ? -9.904 -8.495 -6.691 1.00 85.69 77 THR A CA 1
ATOM 617 C C . THR A 1 77 ? -9.063 -7.545 -5.848 1.00 85.69 77 THR A C 1
ATOM 619 O O . THR A 1 77 ? -7.838 -7.505 -5.967 1.00 85.69 77 THR A O 1
ATOM 622 N N . ILE A 1 78 ? -9.722 -6.818 -4.943 1.00 85.31 78 ILE A N 1
ATOM 623 C CA . ILE A 1 78 ? -9.055 -6.104 -3.857 1.00 85.31 78 ILE A CA 1
ATOM 624 C C . ILE A 1 78 ? -9.717 -6.426 -2.520 1.00 85.31 78 ILE A C 1
ATOM 626 O O . ILE A 1 78 ? -10.937 -6.315 -2.361 1.00 85.31 78 ILE A O 1
ATOM 630 N N . GLU A 1 79 ? -8.891 -6.814 -1.556 1.00 86.31 79 GLU A N 1
ATOM 631 C CA . GLU A 1 79 ? -9.302 -7.141 -0.198 1.00 86.31 79 GLU A CA 1
ATOM 632 C C . GLU A 1 79 ? -8.526 -6.275 0.786 1.00 86.31 79 GLU A C 1
ATOM 634 O O . GLU A 1 79 ? -7.295 -6.270 0.804 1.00 86.31 79 GLU A O 1
ATOM 639 N N . ILE A 1 80 ? -9.262 -5.511 1.590 1.00 86.00 80 ILE A N 1
ATOM 640 C CA . ILE A 1 80 ? -8.687 -4.664 2.629 1.00 86.00 80 ILE A CA 1
ATOM 641 C C . ILE A 1 80 ? -9.405 -4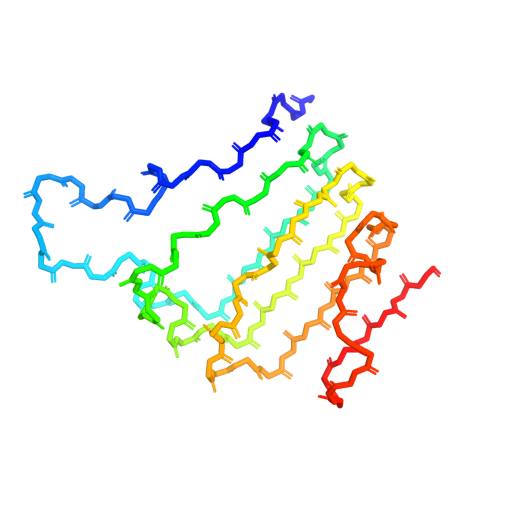.990 3.932 1.00 86.00 80 ILE A C 1
ATOM 643 O O . ILE A 1 80 ? -10.593 -4.694 4.078 1.00 86.00 80 ILE A O 1
ATOM 647 N N . GLU A 1 81 ? -8.671 -5.581 4.873 1.00 86.69 81 GLU A N 1
ATOM 648 C CA . GLU A 1 81 ? -9.180 -5.988 6.184 1.00 86.69 81 GLU A CA 1
ATOM 649 C C . GLU A 1 81 ? -8.353 -5.338 7.302 1.00 86.69 81 GLU A C 1
ATOM 651 O O . GLU A 1 81 ? -7.120 -5.329 7.264 1.00 86.69 81 GLU A O 1
ATOM 656 N N . ARG A 1 82 ? -9.021 -4.774 8.319 1.00 86.62 82 ARG A N 1
ATOM 657 C CA . ARG A 1 82 ? -8.374 -4.177 9.513 1.00 86.62 82 ARG A CA 1
ATOM 658 C C . ARG A 1 82 ? -7.306 -3.110 9.196 1.00 86.62 82 ARG A C 1
ATOM 660 O O . ARG A 1 82 ? -6.353 -2.906 9.951 1.00 86.62 82 ARG A O 1
ATOM 667 N N . CYS A 1 83 ? -7.480 -2.381 8.091 1.00 86.56 83 CYS A N 1
ATOM 668 C CA . CYS A 1 83 ? -6.594 -1.298 7.639 1.00 86.56 83 CYS A CA 1
ATOM 669 C C . CYS A 1 83 ? -7.300 0.063 7.709 1.00 86.56 83 CYS A C 1
ATOM 671 O O . CYS A 1 83 ? -7.558 0.725 6.703 1.00 86.56 83 CYS A O 1
ATOM 673 N N . ASN A 1 84 ? -7.641 0.480 8.928 1.00 79.56 84 ASN A N 1
ATOM 674 C CA . ASN A 1 84 ? -8.575 1.583 9.185 1.00 79.56 84 ASN A CA 1
ATOM 675 C C . ASN A 1 84 ? -8.154 2.928 8.569 1.00 79.56 84 ASN A C 1
ATOM 677 O O . ASN A 1 84 ? -9.006 3.727 8.193 1.00 79.56 84 ASN A O 1
ATOM 681 N N . GLN A 1 85 ? -6.848 3.186 8.475 1.00 81.75 85 GLN A N 1
ATOM 682 C CA . GLN A 1 85 ? -6.304 4.435 7.928 1.00 81.75 85 GLN A CA 1
ATOM 683 C C . GLN A 1 85 ? -6.345 4.481 6.390 1.00 81.75 85 GLN A C 1
ATOM 685 O O . GLN A 1 85 ? -6.388 5.562 5.808 1.00 81.75 85 GLN A O 1
ATOM 690 N N . LEU A 1 86 ? -6.369 3.316 5.741 1.00 78.50 86 LEU A N 1
ATOM 691 C CA . LEU A 1 86 ? -6.423 3.178 4.288 1.00 78.50 86 LEU A CA 1
ATOM 692 C C . LEU A 1 86 ? -7.867 3.247 3.777 1.00 78.50 86 LEU A C 1
ATOM 694 O O . LEU A 1 86 ? -8.158 3.915 2.792 1.00 78.50 86 LEU A O 1
ATOM 698 N N . ALA A 1 87 ? -8.808 2.629 4.497 1.00 65.75 87 ALA A N 1
ATOM 699 C CA . ALA A 1 87 ? -10.231 2.678 4.152 1.00 65.75 87 ALA A CA 1
ATOM 700 C C . ALA A 1 87 ? -10.792 4.116 4.108 1.00 65.75 87 ALA A C 1
ATOM 702 O O . ALA A 1 87 ? -11.743 4.386 3.379 1.00 65.75 87 ALA A O 1
ATOM 703 N N . SER A 1 88 ? -10.194 5.050 4.857 1.00 63.81 88 SER A N 1
ATOM 704 C CA . SER A 1 88 ? -10.589 6.461 4.852 1.00 63.81 88 SER A CA 1
ATOM 705 C C . SER A 1 88 ? -10.078 7.274 3.658 1.00 63.81 88 SER A C 1
ATOM 707 O O . SER A 1 88 ? -10.623 8.348 3.413 1.00 63.81 88 SER A O 1
ATOM 709 N N . SER A 1 89 ? -9.050 6.806 2.936 1.00 63.72 89 SER A N 1
ATOM 710 C CA . SER A 1 89 ? -8.460 7.520 1.790 1.00 63.72 89 SER A CA 1
ATOM 711 C C . SER A 1 89 ? -8.964 7.030 0.430 1.00 63.72 89 SER A C 1
ATOM 713 O O . SER A 1 89 ? -8.746 7.703 -0.575 1.00 63.72 89 SER A O 1
ATOM 715 N N . LEU A 1 90 ? -9.663 5.892 0.374 1.00 64.44 90 LEU A N 1
ATOM 716 C CA . LEU A 1 90 ? -10.128 5.321 -0.889 1.00 64.44 90 LEU A CA 1
ATOM 717 C C . LEU A 1 90 ? -11.377 6.033 -1.437 1.00 64.44 90 LEU A C 1
ATOM 719 O O . LEU A 1 90 ? -12.298 6.357 -0.678 1.00 64.44 90 LEU A O 1
ATOM 723 N N . PRO A 1 91 ? -11.458 6.252 -2.764 1.00 56.06 91 PRO A N 1
ATOM 724 C CA . PRO A 1 91 ? -12.671 6.760 -3.390 1.00 56.06 91 PRO A CA 1
ATOM 725 C C . PRO A 1 91 ? -13.833 5.780 -3.176 1.00 56.06 91 PRO A C 1
ATOM 727 O O . PRO A 1 91 ? -13.677 4.565 -3.256 1.00 56.06 91 PRO A O 1
ATOM 730 N N . LYS A 1 92 ? -15.031 6.315 -2.910 1.00 53.38 92 LYS A N 1
ATOM 731 C CA . LYS A 1 92 ? -16.201 5.533 -2.466 1.00 53.38 92 LYS A CA 1
ATOM 732 C C . LYS A 1 92 ? -16.824 4.580 -3.515 1.00 53.38 92 LYS A C 1
ATOM 734 O O . LYS A 1 92 ? -17.823 3.952 -3.182 1.00 53.38 92 LYS A O 1
ATOM 739 N N . ALA A 1 93 ? -16.307 4.463 -4.746 1.00 46.62 93 ALA A N 1
ATOM 740 C CA . ALA A 1 93 ? -16.798 3.539 -5.795 1.00 46.62 93 ALA A CA 1
ATOM 741 C C . ALA A 1 93 ? -15.895 3.550 -7.063 1.00 46.62 93 ALA A C 1
ATOM 743 O O . ALA A 1 93 ? -15.228 4.570 -7.259 1.00 46.62 93 ALA A O 1
ATOM 744 N N . PRO A 1 94 ? -15.920 2.518 -7.960 1.00 49.91 94 PRO A N 1
ATOM 745 C CA . PRO A 1 94 ? -16.935 1.455 -8.067 1.00 49.91 94 PRO A CA 1
ATOM 746 C C . PRO A 1 94 ? -16.444 -0.021 -8.040 1.00 49.91 94 PRO A C 1
ATOM 748 O O . PRO A 1 94 ? -15.445 -0.410 -8.631 1.00 49.91 94 PRO A O 1
ATOM 751 N N . SER A 1 95 ? -17.272 -0.853 -7.397 1.00 48.50 95 SER A N 1
ATOM 752 C CA . SER A 1 95 ? -17.576 -2.272 -7.687 1.00 48.50 95 SER A CA 1
ATOM 753 C C . SER A 1 95 ? -16.629 -3.426 -7.308 1.00 48.50 95 SER A C 1
ATOM 755 O O . SER A 1 95 ? -17.149 -4.531 -7.184 1.00 48.50 95 SER A O 1
ATOM 757 N N . ILE A 1 96 ? -15.323 -3.245 -7.072 1.00 54.28 96 ILE A N 1
ATOM 758 C CA . ILE A 1 96 ? -14.412 -4.387 -6.757 1.00 54.28 96 ILE A CA 1
ATOM 759 C C . ILE A 1 96 ? -13.941 -4.424 -5.287 1.00 54.28 96 ILE A C 1
ATOM 761 O O . ILE A 1 96 ? -13.311 -5.380 -4.845 1.00 54.28 96 ILE A O 1
ATOM 765 N N . PHE A 1 97 ? -14.312 -3.440 -4.469 1.00 59.97 97 PHE A N 1
ATOM 766 C CA . PHE A 1 97 ? -13.850 -3.360 -3.081 1.00 59.97 97 PHE A CA 1
ATOM 767 C C . PHE A 1 97 ? -14.686 -4.233 -2.137 1.00 59.97 97 PHE A C 1
ATOM 769 O O . PHE A 1 97 ? -15.825 -3.890 -1.814 1.00 59.97 97 PHE A O 1
ATOM 776 N N . LYS A 1 98 ? -14.105 -5.325 -1.624 1.00 61.00 98 LYS A N 1
ATOM 777 C CA . LYS A 1 98 ? -14.590 -5.950 -0.386 1.00 61.00 98 LYS A CA 1
ATOM 778 C C . LYS A 1 98 ? -13.845 -5.336 0.793 1.00 61.00 98 LYS A C 1
ATOM 780 O O . LYS A 1 98 ? -12.702 -5.681 1.077 1.00 61.00 98 LYS A O 1
ATOM 785 N N . LEU A 1 99 ? -14.511 -4.399 1.460 1.00 58.44 99 LEU A N 1
ATOM 786 C CA . LEU A 1 99 ? -14.088 -3.890 2.759 1.00 58.44 99 LEU A CA 1
ATOM 787 C C . LEU A 1 99 ? -14.646 -4.830 3.827 1.00 58.44 99 LEU A C 1
ATOM 789 O O . LEU A 1 99 ? -15.854 -4.849 4.064 1.00 58.44 99 LEU A O 1
ATOM 793 N N . LEU A 1 100 ? -13.771 -5.623 4.436 1.00 57.09 100 LEU A N 1
ATOM 794 C CA . LEU A 1 100 ? -14.097 -6.412 5.618 1.00 57.09 100 LEU A CA 1
ATOM 795 C C . LEU A 1 100 ? -13.627 -5.595 6.828 1.00 57.09 100 LEU A C 1
ATOM 797 O O . LEU A 1 100 ? -12.432 -5.482 7.098 1.00 57.09 100 LEU A O 1
ATOM 801 N N . THR A 1 101 ? -14.573 -4.906 7.466 1.00 48.31 101 THR A N 1
ATOM 802 C CA . THR A 1 101 ? -14.336 -4.112 8.685 1.00 48.31 101 THR A CA 1
ATOM 803 C C . THR A 1 101 ? -14.305 -4.983 9.922 1.00 48.31 101 THR A C 1
ATOM 805 O O . THR A 1 101 ? -15.238 -5.811 10.043 1.00 48.31 101 THR A O 1
#

Nearest PDB structures (foldseek):
  8glv-assembly1_Em  TM=4.358E-01  e=6.363E-01  Chlamydomonas reinhardtii
  6hkw-assembly5_E  TM=5.573E-01  e=1.832E+00  Homo sapiens
  8y69-assembly1_A  TM=5.100E-01  e=1.832E+00  Homo sapiens
  6mky-assembly1_A  TM=3.359E-01  e=1.080E+00  Homo sapiens

Mean predicted aligned error: 8.08 Å